Protein AF-A0A2U2N980-F1 (afdb_monomer)

pLDDT: mean 90.91, std 9.96, range [56.41, 98.25]

Sequence (73 aa):
MENETTIDLEQEIERKLDELEKQFPTSDPNSSLSREGRRYSLWTIADMEETPEAKVKAVREALMGEVAQVSMF

Structure (mmCIF, N/CA/C/O backbone):
data_AF-A0A2U2N980-F1
#
_entry.id   AF-A0A2U2N980-F1
#
loop_
_atom_site.group_PDB
_atom_site.id
_atom_site.type_symbol
_atom_site.label_atom_id
_atom_site.label_alt_id
_atom_site.label_comp_id
_atom_site.label_asym_id
_atom_site.label_entity_id
_atom_site.label_seq_id
_atom_site.pdbx_PDB_ins_code
_atom_site.Cartn_x
_atom_site.Cartn_y
_atom_site.Cartn_z
_atom_site.occupancy
_atom_site.B_iso_or_equiv
_atom_site.auth_seq_id
_atom_site.auth_comp_id
_atom_site.auth_asym_id
_atom_site.auth_atom_id
_atom_site.pdbx_PDB_model_num
ATOM 1 N N . MET A 1 1 ? -11.925 10.105 17.395 1.00 56.41 1 MET A N 1
ATOM 2 C CA . MET A 1 1 ? -11.345 8.765 17.175 1.00 56.41 1 MET A CA 1
ATOM 3 C C . MET A 1 1 ? -11.090 8.492 15.691 1.00 56.41 1 MET A C 1
ATOM 5 O O . MET A 1 1 ? -10.070 7.900 15.402 1.00 56.41 1 MET A O 1
ATOM 9 N N . GLU A 1 2 ? -11.891 9.004 14.743 1.00 57.22 2 GLU A N 1
ATOM 10 C CA . GLU A 1 2 ? -11.651 8.807 13.289 1.00 57.22 2 GLU A CA 1
ATOM 11 C C . GLU A 1 2 ? -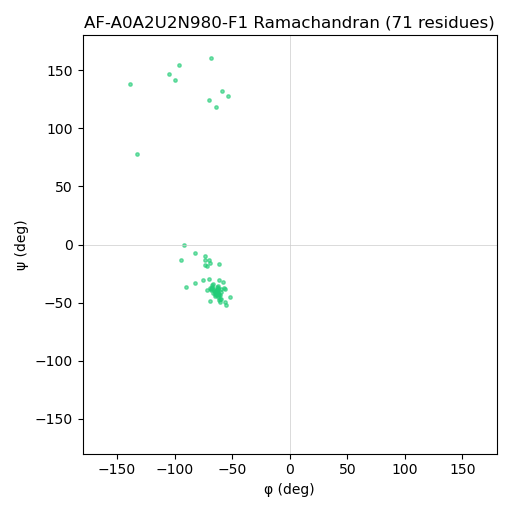10.319 9.385 12.752 1.00 57.22 2 GLU A C 1
ATOM 13 O O . GLU A 1 2 ? -9.714 8.814 11.845 1.00 57.22 2 GLU A O 1
ATOM 18 N N . ASN A 1 3 ? -9.808 10.477 13.339 1.00 63.16 3 ASN A N 1
ATOM 19 C CA . ASN A 1 3 ? -8.532 11.071 12.912 1.00 63.16 3 ASN A CA 1
ATOM 20 C C . ASN A 1 3 ? -7.310 10.191 13.213 1.00 63.16 3 ASN A C 1
ATOM 22 O O . ASN A 1 3 ? -6.359 10.203 12.441 1.00 63.16 3 ASN A O 1
ATOM 26 N N . GLU A 1 4 ? -7.308 9.442 14.318 1.00 69.94 4 GLU A N 1
ATOM 27 C CA . GLU A 1 4 ? -6.137 8.643 14.709 1.00 69.94 4 GLU A CA 1
ATOM 28 C C . GLU A 1 4 ? -5.959 7.440 13.787 1.00 69.94 4 GLU A C 1
ATOM 30 O O . GLU A 1 4 ? -4.840 7.137 13.382 1.00 69.94 4 GLU A O 1
ATOM 35 N N . THR A 1 5 ? -7.055 6.799 13.380 1.00 71.00 5 THR A N 1
ATOM 36 C CA . THR A 1 5 ? -6.963 5.639 12.493 1.00 71.00 5 THR A CA 1
ATOM 37 C C . THR A 1 5 ? -6.643 6.015 11.053 1.00 71.00 5 THR A C 1
ATOM 39 O O . THR A 1 5 ? -5.962 5.268 10.358 1.00 71.00 5 THR A O 1
ATOM 42 N N . THR A 1 6 ? -7.075 7.197 10.612 1.00 75.75 6 THR A N 1
ATOM 43 C CA . THR A 1 6 ? -6.667 7.732 9.306 1.00 75.75 6 THR A CA 1
ATOM 44 C C . THR A 1 6 ? -5.155 7.980 9.270 1.00 75.75 6 THR A C 1
ATOM 46 O O . THR A 1 6 ? -4.501 7.639 8.288 1.00 75.75 6 THR A O 1
ATOM 49 N N . ILE A 1 7 ? -4.585 8.497 10.368 1.00 80.31 7 ILE A N 1
ATOM 50 C CA . ILE A 1 7 ? -3.134 8.685 10.514 1.00 80.31 7 ILE A CA 1
ATOM 51 C C . ILE A 1 7 ? -2.393 7.335 10.524 1.00 80.31 7 ILE A C 1
ATOM 53 O O . ILE A 1 7 ? -1.346 7.224 9.889 1.00 80.31 7 ILE A O 1
ATOM 57 N N . ASP A 1 8 ? -2.920 6.309 11.203 1.00 89.62 8 ASP A N 1
ATOM 58 C CA . ASP A 1 8 ? -2.319 4.961 11.214 1.00 89.62 8 ASP A CA 1
ATOM 59 C C . ASP A 1 8 ? -2.318 4.328 9.811 1.00 89.62 8 ASP A C 1
ATOM 61 O O . ASP A 1 8 ? -1.307 3.790 9.357 1.00 89.62 8 ASP A O 1
ATOM 65 N N . LEU A 1 9 ? -3.417 4.480 9.066 1.00 95.06 9 LEU A N 1
ATOM 66 C CA . LEU A 1 9 ? -3.528 3.979 7.698 1.00 95.06 9 LEU A CA 1
ATOM 67 C C . LEU A 1 9 ? -2.555 4.674 6.735 1.00 95.06 9 LEU A C 1
ATOM 69 O O . LEU A 1 9 ? -1.889 3.997 5.955 1.00 95.06 9 LEU A O 1
ATOM 73 N N . GLU A 1 10 ? -2.423 6.001 6.798 1.00 96.50 10 GLU A N 1
ATOM 74 C CA . GLU A 1 10 ? -1.483 6.745 5.949 1.00 96.50 10 GLU A CA 1
ATOM 75 C C . GLU A 1 10 ? -0.028 6.323 6.210 1.00 96.50 10 GLU A C 1
ATOM 77 O O . GLU A 1 10 ? 0.737 6.079 5.272 1.00 96.50 10 GLU A O 1
ATOM 82 N N . GLN A 1 11 ? 0.346 6.159 7.483 1.00 96.38 11 GLN A N 1
ATOM 83 C CA . GLN A 1 11 ? 1.672 5.662 7.855 1.00 96.38 11 GLN A CA 1
ATOM 84 C C . GLN A 1 11 ? 1.913 4.237 7.353 1.00 96.38 11 GLN A C 1
ATOM 86 O O . GLN A 1 11 ? 3.017 3.917 6.903 1.00 96.38 11 GLN A O 1
ATOM 91 N N . GLU A 1 12 ? 0.896 3.378 7.414 1.00 97.69 12 GLU A N 1
ATOM 92 C CA . GLU A 1 12 ? 1.002 2.010 6.922 1.00 97.69 12 GLU A CA 1
ATOM 93 C C . GLU A 1 12 ? 1.122 1.949 5.397 1.00 97.69 12 GLU A C 1
ATOM 95 O O . GLU A 1 12 ? 1.911 1.160 4.877 1.00 97.69 12 GLU A O 1
ATOM 100 N N . ILE A 1 13 ? 0.418 2.824 4.675 1.00 98.25 13 ILE A N 1
ATOM 101 C CA . ILE A 1 13 ? 0.552 2.955 3.222 1.00 98.25 13 ILE A CA 1
ATOM 102 C C . ILE A 1 13 ? 1.977 3.371 2.859 1.00 98.25 13 ILE A C 1
ATOM 104 O O . ILE A 1 13 ? 2.587 2.731 2.004 1.00 98.25 13 ILE A O 1
ATOM 108 N N . GLU A 1 14 ? 2.557 4.377 3.520 1.00 98.12 14 GLU A N 1
ATOM 109 C CA . GLU A 1 14 ? 3.948 4.765 3.250 1.00 98.12 14 GLU A CA 1
ATOM 110 C C . GLU A 1 14 ? 4.941 3.643 3.578 1.00 98.12 14 GLU A C 1
ATOM 112 O O . GLU A 1 14 ? 5.850 3.379 2.785 1.00 98.12 14 GLU A O 1
ATOM 117 N N . ARG A 1 15 ? 4.737 2.911 4.683 1.00 98.25 15 ARG A N 1
ATOM 118 C CA . ARG A 1 15 ? 5.571 1.746 5.015 1.00 98.25 15 ARG A CA 1
ATOM 119 C C . ARG A 1 15 ? 5.481 0.674 3.931 1.00 98.25 15 ARG A C 1
ATOM 121 O O . ARG A 1 15 ? 6.513 0.177 3.478 1.00 98.25 15 ARG A O 1
ATOM 128 N N . LYS A 1 16 ? 4.269 0.339 3.481 1.00 98.19 16 LYS A N 1
ATOM 129 C CA . LYS A 1 16 ? 4.067 -0.650 2.421 1.00 98.19 16 LYS A CA 1
ATOM 130 C C . LYS A 1 16 ? 4.674 -0.184 1.098 1.00 98.19 16 LYS A C 1
ATOM 132 O O . LYS A 1 16 ? 5.298 -0.986 0.408 1.00 98.19 16 LYS A O 1
ATOM 137 N N . LEU A 1 17 ? 4.573 1.099 0.751 1.00 97.94 17 LEU A N 1
ATOM 138 C CA . LEU A 1 1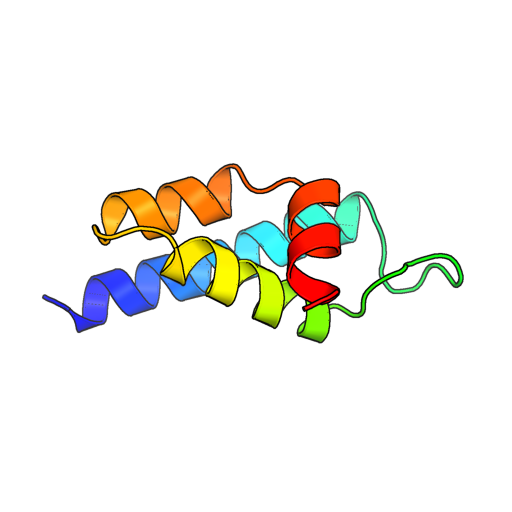7 ? 5.228 1.647 -0.439 1.00 97.94 17 LEU A CA 1
ATOM 139 C C . LEU A 1 17 ? 6.745 1.473 -0.387 1.00 97.94 17 LEU A C 1
ATOM 141 O O . LEU A 1 17 ? 7.340 1.099 -1.394 1.00 97.94 17 LEU A O 1
ATOM 145 N N . ASP A 1 18 ? 7.368 1.689 0.770 1.00 98.00 18 ASP A N 1
ATOM 146 C CA . ASP A 1 18 ? 8.805 1.469 0.945 1.00 98.00 18 ASP A CA 1
ATOM 147 C C . ASP A 1 18 ? 9.187 -0.014 0.858 1.00 98.00 18 ASP A C 1
ATOM 149 O O . ASP A 1 18 ? 10.240 -0.356 0.316 1.00 98.00 18 ASP A O 1
ATOM 153 N N . GLU A 1 19 ? 8.346 -0.915 1.364 1.00 97.56 19 GLU A N 1
ATOM 154 C CA . GLU A 1 19 ? 8.530 -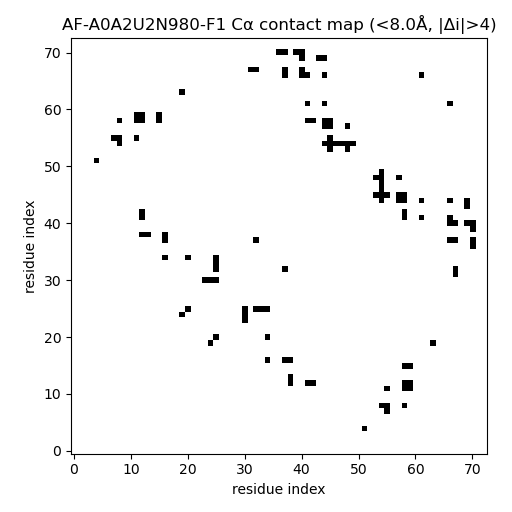2.363 1.207 1.00 97.56 19 GLU A CA 1
ATOM 155 C C . GLU A 1 19 ? 8.430 -2.805 -0.256 1.00 97.56 19 GLU A C 1
ATOM 157 O O . GLU A 1 19 ? 9.246 -3.610 -0.715 1.00 97.56 19 GLU A O 1
ATOM 162 N N . LEU A 1 20 ? 7.449 -2.273 -0.988 1.00 95.50 20 LEU A N 1
ATOM 163 C CA . LEU A 1 20 ? 7.256 -2.553 -2.407 1.00 95.50 20 LEU A CA 1
ATOM 164 C C . LEU A 1 20 ? 8.379 -1.948 -3.250 1.00 95.50 20 LEU A C 1
ATOM 166 O O . LEU A 1 20 ? 8.842 -2.597 -4.179 1.00 95.50 20 LEU A O 1
ATOM 170 N N . GLU A 1 21 ? 8.867 -0.751 -2.918 1.00 96.00 21 GLU A N 1
ATOM 171 C CA . GLU A 1 21 ? 9.984 -0.106 -3.620 1.00 96.00 21 GLU A CA 1
ATOM 172 C C . GLU A 1 21 ? 11.280 -0.919 -3.516 1.00 96.00 21 GLU A C 1
ATOM 174 O O . GLU A 1 21 ? 12.025 -1.025 -4.485 1.00 96.00 21 GLU A O 1
ATOM 179 N N . LYS A 1 22 ? 11.542 -1.548 -2.363 1.00 95.19 22 LYS A N 1
ATOM 180 C CA . LYS A 1 22 ? 12.728 -2.403 -2.175 1.00 95.19 22 LYS A CA 1
ATOM 181 C C . LYS A 1 22 ? 12.695 -3.667 -3.032 1.00 95.19 22 LYS A C 1
ATOM 183 O O . LYS A 1 22 ? 13.748 -4.148 -3.437 1.00 95.19 22 LYS A O 1
ATOM 188 N N . GLN A 1 23 ? 11.508 -4.225 -3.256 1.00 92.94 23 GLN A N 1
ATOM 189 C CA . GLN A 1 23 ? 11.324 -5.472 -4.007 1.00 92.94 23 GLN A CA 1
ATOM 190 C C . GLN A 1 23 ? 11.133 -5.223 -5.505 1.00 92.94 23 GLN A C 1
ATOM 192 O O . GLN A 1 23 ? 11.623 -5.987 -6.332 1.00 92.94 23 GLN A O 1
ATOM 197 N N . PHE A 1 24 ? 10.443 -4.136 -5.841 1.00 92.38 24 PHE A N 1
ATOM 198 C CA . PHE A 1 24 ? 10.070 -3.741 -7.192 1.00 92.38 24 PHE A CA 1
ATOM 199 C C . PHE A 1 24 ? 10.408 -2.255 -7.371 1.00 92.38 24 PHE A C 1
ATOM 201 O O . PHE A 1 24 ? 9.512 -1.413 -7.273 1.00 92.38 24 PHE A O 1
ATOM 208 N N . PRO A 1 25 ? 11.679 -1.888 -7.592 1.00 93.50 25 PRO A N 1
ATOM 209 C CA . PRO A 1 25 ? 12.070 -0.487 -7.707 1.00 93.50 25 PRO A CA 1
ATOM 210 C C . PRO A 1 25 ? 11.331 0.211 -8.847 1.00 93.50 25 PRO A C 1
ATOM 212 O O . PRO A 1 25 ? 11.287 -0.288 -9.968 1.00 93.50 25 PRO A O 1
ATOM 215 N N . THR A 1 26 ? 10.773 1.389 -8.585 1.00 90.94 26 THR A N 1
ATOM 216 C CA . THR A 1 26 ? 10.120 2.218 -9.613 1.00 90.94 26 THR A CA 1
ATOM 217 C C . THR A 1 26 ? 11.110 2.810 -10.611 1.00 90.94 26 THR A C 1
ATOM 219 O O . THR A 1 26 ? 10.711 3.247 -11.687 1.00 90.94 26 THR A O 1
ATOM 222 N N . SER A 1 27 ? 12.400 2.802 -10.274 1.00 89.31 27 SER A N 1
ATOM 223 C CA . SER A 1 27 ? 13.492 3.132 -11.188 1.00 89.31 27 SER A CA 1
ATOM 224 C C . SER A 1 27 ? 13.770 2.041 -12.229 1.00 89.31 27 SER A C 1
ATOM 226 O O . SER A 1 27 ? 14.479 2.316 -13.198 1.00 89.31 27 SER A O 1
ATOM 228 N N . ASP A 1 28 ? 13.231 0.826 -12.062 1.00 86.75 28 ASP A N 1
ATOM 229 C CA . ASP A 1 28 ? 13.311 -0.219 -13.082 1.00 86.75 28 ASP A CA 1
ATOM 230 C C . ASP A 1 28 ? 12.413 0.165 -14.273 1.00 86.75 28 ASP A C 1
ATOM 232 O O . ASP A 1 28 ? 11.213 0.383 -14.082 1.00 86.75 28 ASP A O 1
ATOM 236 N N . PRO A 1 29 ? 12.938 0.231 -15.510 1.00 79.81 29 PRO A N 1
ATOM 237 C CA . PRO A 1 29 ? 12.134 0.532 -16.696 1.00 79.81 29 PRO A CA 1
ATOM 238 C C . PRO A 1 29 ? 11.023 -0.496 -16.970 1.00 79.81 29 PRO A C 1
ATOM 240 O O . PRO A 1 29 ? 10.104 -0.204 -17.731 1.00 79.81 29 PRO A O 1
ATOM 243 N N . ASN A 1 30 ? 11.088 -1.683 -16.361 1.00 81.06 30 ASN A N 1
ATOM 244 C CA . ASN A 1 30 ? 10.047 -2.708 -16.422 1.00 81.06 30 ASN A CA 1
ATOM 245 C C . ASN A 1 30 ? 9.031 -2.600 -15.274 1.00 81.06 30 ASN A C 1
ATOM 247 O O . ASN A 1 30 ? 8.107 -3.412 -15.201 1.00 81.06 30 ASN A O 1
ATOM 251 N N . SER A 1 31 ? 9.185 -1.634 -14.362 1.00 82.06 31 SER A N 1
ATOM 252 C CA . SER A 1 31 ? 8.206 -1.395 -13.305 1.00 82.06 31 SER A CA 1
ATOM 253 C C . SER A 1 31 ? 6.882 -0.957 -13.921 1.00 82.06 31 SER A C 1
ATOM 255 O O . SER A 1 31 ? 6.783 0.090 -14.558 1.00 82.06 31 SER A O 1
ATOM 257 N N . SER A 1 32 ? 5.840 -1.750 -13.688 1.00 78.62 32 SER A N 1
ATOM 258 C CA . SER A 1 32 ? 4.504 -1.512 -14.239 1.00 78.62 32 SER A CA 1
ATOM 259 C C . SER A 1 32 ? 3.778 -0.326 -13.605 1.00 78.62 32 SER A C 1
ATOM 261 O O . SER A 1 32 ? 2.825 0.184 -14.186 1.00 78.62 32 SER A O 1
ATOM 263 N N . LEU A 1 33 ? 4.207 0.116 -12.418 1.00 89.12 33 LEU A N 1
ATOM 264 C CA . LEU A 1 33 ? 3.543 1.173 -11.662 1.00 89.12 33 LEU A CA 1
ATOM 265 C C . LEU A 1 33 ? 4.528 2.141 -11.025 1.00 89.12 33 LEU A C 1
ATOM 267 O O . LEU A 1 33 ? 5.509 1.719 -10.409 1.00 89.12 33 LEU A O 1
ATOM 271 N N . SER A 1 34 ? 4.197 3.433 -11.102 1.00 93.75 34 SER A N 1
ATOM 272 C CA . SER A 1 34 ? 4.852 4.491 -10.332 1.00 93.75 34 SER A CA 1
ATOM 273 C C . SER A 1 34 ? 4.521 4.365 -8.842 1.00 93.75 34 SER A C 1
ATOM 275 O O . SER A 1 34 ? 3.513 3.765 -8.462 1.00 93.75 34 SER A O 1
ATOM 277 N N . ARG A 1 35 ? 5.334 4.982 -7.976 1.00 94.94 35 ARG A N 1
ATOM 278 C CA . ARG A 1 35 ? 5.053 5.026 -6.532 1.00 94.94 35 ARG A CA 1
ATOM 279 C C . ARG A 1 35 ? 3.679 5.636 -6.232 1.00 94.94 35 ARG A C 1
ATOM 281 O O . ARG A 1 35 ? 2.980 5.157 -5.348 1.00 94.94 35 ARG A O 1
ATOM 288 N N . GLU A 1 36 ? 3.279 6.664 -6.978 1.00 95.12 36 GLU A N 1
ATOM 289 C CA . GLU A 1 36 ? 1.964 7.296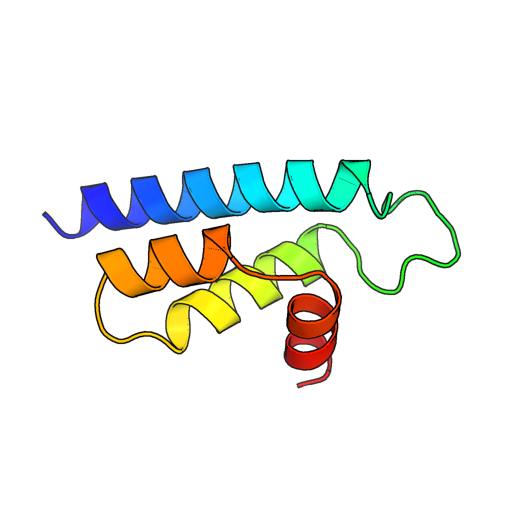 -6.833 1.00 95.12 36 GLU A CA 1
ATOM 290 C C . GLU A 1 36 ?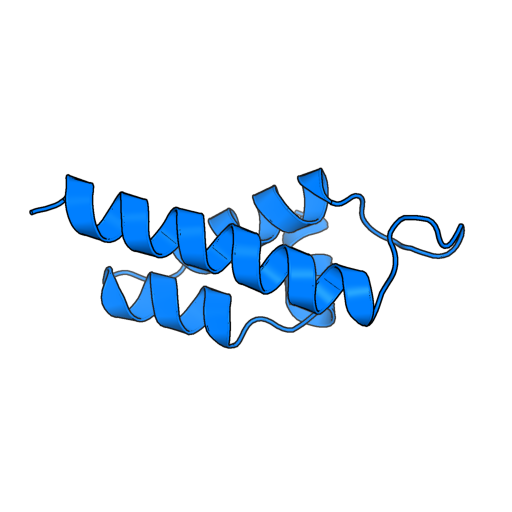 0.823 6.357 -7.247 1.00 95.12 36 GLU A C 1
ATOM 292 O O . GLU A 1 36 ? -0.154 6.236 -6.514 1.00 95.12 36 GLU A O 1
ATOM 297 N N . GLY A 1 37 ? 0.980 5.612 -8.348 1.00 95.19 37 GLY A N 1
ATOM 298 C CA . GLY A 1 37 ? -0.000 4.602 -8.761 1.00 95.19 37 GLY A CA 1
ATOM 299 C C . GLY A 1 37 ? -0.155 3.480 -7.730 1.00 95.19 37 GLY A C 1
ATOM 300 O O . GLY A 1 37 ? -1.268 3.051 -7.427 1.00 95.19 37 GLY A O 1
ATOM 301 N N . ARG A 1 38 ? 0.953 3.057 -7.107 1.00 96.50 38 ARG A N 1
ATOM 302 C CA . ARG A 1 38 ? 0.920 2.107 -5.984 1.00 96.50 38 ARG A CA 1
ATOM 303 C C . ARG A 1 38 ? 0.211 2.700 -4.769 1.00 96.50 38 ARG A C 1
ATOM 305 O O . ARG A 1 38 ? -0.581 2.003 -4.147 1.00 96.50 38 ARG A O 1
ATOM 312 N N . ARG A 1 39 ? 0.449 3.980 -4.452 1.00 97.75 39 ARG A N 1
ATOM 313 C CA . ARG A 1 39 ? -0.210 4.671 -3.330 1.00 97.75 39 ARG A CA 1
ATOM 314 C C . ARG A 1 39 ? -1.718 4.693 -3.525 1.00 97.75 39 ARG A C 1
ATOM 316 O O . ARG A 1 39 ? -2.446 4.324 -2.612 1.00 97.75 39 ARG A O 1
ATOM 323 N N . TYR A 1 40 ? -2.165 5.097 -4.712 1.00 96.44 40 TYR A N 1
ATOM 324 C CA . TYR A 1 40 ? -3.580 5.097 -5.064 1.00 96.44 40 TYR A CA 1
ATOM 325 C C . TYR A 1 40 ? -4.192 3.703 -4.891 1.00 96.44 40 TYR A C 1
ATOM 327 O O . TYR A 1 40 ? -5.176 3.548 -4.181 1.00 96.44 40 TYR A O 1
ATOM 335 N N . SER A 1 41 ? -3.538 2.679 -5.437 1.00 97.06 41 SER A N 1
ATOM 336 C CA . SER A 1 41 ? -4.025 1.297 -5.363 1.00 97.06 41 SER A CA 1
ATOM 337 C C . SER A 1 41 ? -4.103 0.767 -3.926 1.00 97.06 41 SER A C 1
ATOM 339 O O . SER A 1 41 ? -5.040 0.051 -3.594 1.00 97.06 41 SER A O 1
ATOM 341 N N . LEU A 1 42 ? -3.157 1.129 -3.050 1.00 97.81 42 LEU A N 1
ATOM 342 C CA . LEU A 1 42 ? -3.200 0.761 -1.629 1.00 97.81 42 LEU A CA 1
ATOM 343 C C . LEU A 1 42 ? -4.357 1.442 -0.888 1.00 97.81 42 LEU A C 1
ATOM 345 O O . LEU A 1 42 ? -5.000 0.800 -0.061 1.00 97.81 42 LEU A O 1
ATOM 349 N N . TRP A 1 43 ? -4.660 2.702 -1.214 1.00 97.38 43 TRP A N 1
ATOM 350 C CA . TRP A 1 43 ? -5.874 3.361 -0.724 1.00 97.38 43 TRP A CA 1
ATOM 351 C C . TRP A 1 43 ? -7.134 2.651 -1.216 1.00 97.38 43 TRP A C 1
ATOM 353 O O . TRP A 1 43 ? -8.034 2.395 -0.423 1.00 97.38 43 TRP A O 1
ATOM 363 N N . THR A 1 44 ? -7.179 2.258 -2.490 1.00 96.81 44 THR A N 1
ATOM 364 C CA . THR A 1 44 ? -8.317 1.513 -3.038 1.00 96.81 44 THR A CA 1
ATOM 365 C C . THR A 1 44 ? -8.495 0.158 -2.354 1.00 96.81 44 THR A C 1
ATOM 367 O O . THR A 1 44 ? -9.619 -0.198 -2.026 1.00 96.81 44 THR A O 1
ATOM 370 N N . ILE A 1 45 ? -7.408 -0.575 -2.088 1.00 96.75 45 ILE A N 1
ATOM 371 C CA . ILE A 1 45 ? -7.438 -1.830 -1.320 1.00 96.75 45 ILE A CA 1
ATOM 372 C C . ILE A 1 45 ? -7.988 -1.582 0.088 1.00 96.75 45 ILE A C 1
ATOM 374 O O . ILE A 1 45 ? -8.868 -2.307 0.539 1.00 96.75 45 ILE A O 1
ATOM 378 N N . ALA A 1 46 ? -7.511 -0.541 0.773 1.00 97.06 46 ALA A N 1
ATOM 379 C CA . ALA A 1 46 ? -8.010 -0.182 2.096 1.00 97.06 46 ALA A CA 1
ATOM 380 C C . ALA A 1 46 ? -9.514 0.141 2.077 1.00 97.06 46 ALA A C 1
ATOM 382 O O . ALA A 1 46 ? -10.241 -0.229 2.992 1.00 97.06 46 ALA A O 1
ATOM 383 N N . ASP A 1 47 ? -9.997 0.810 1.032 1.00 95.69 47 ASP A N 1
ATOM 384 C CA . ASP A 1 47 ? -11.405 1.183 0.889 1.00 95.69 47 ASP A CA 1
ATOM 385 C C . ASP A 1 47 ? -12.341 0.022 0.535 1.00 95.69 47 ASP A C 1
ATOM 387 O O . ASP A 1 47 ? -13.557 0.185 0.636 1.00 95.69 47 ASP A O 1
ATOM 391 N N . MET A 1 48 ? -11.808 -1.154 0.192 1.00 95.62 48 MET A N 1
ATOM 392 C CA . MET A 1 48 ? -12.609 -2.378 0.065 1.00 95.62 48 MET A CA 1
ATOM 393 C C . MET A 1 48 ? -13.033 -2.949 1.426 1.00 95.62 48 MET A C 1
ATOM 395 O O . MET A 1 48 ? -13.963 -3.751 1.482 1.00 95.62 48 MET A O 1
ATOM 399 N N . GLU A 1 49 ? -12.379 -2.536 2.513 1.00 96.56 49 GLU A N 1
ATOM 400 C CA . GLU A 1 49 ? -12.631 -3.043 3.859 1.00 96.56 49 GLU A CA 1
ATOM 401 C C . GLU A 1 49 ? -13.529 -2.101 4.675 1.00 96.56 49 GLU A C 1
ATOM 403 O O . GLU A 1 49 ? -13.402 -0.874 4.634 1.00 96.56 49 GLU A O 1
ATOM 408 N N . GLU A 1 50 ? -14.433 -2.679 5.468 1.00 93.25 50 GLU A N 1
ATOM 409 C CA . GLU A 1 50 ? -15.447 -1.911 6.204 1.00 93.25 50 GLU A CA 1
ATOM 410 C C . GLU A 1 50 ? -14.931 -1.322 7.521 1.00 93.25 50 GLU A C 1
ATOM 412 O O . GLU A 1 50 ? -15.372 -0.246 7.932 1.00 93.25 50 GLU A O 1
ATOM 417 N N . THR A 1 51 ? -14.013 -2.015 8.206 1.00 94.12 51 THR A N 1
ATOM 418 C CA . THR A 1 51 ? -13.536 -1.590 9.529 1.00 94.12 51 THR A CA 1
ATOM 419 C C . THR A 1 51 ? -12.143 -0.979 9.462 1.00 94.12 51 THR A C 1
ATOM 421 O O . THR A 1 51 ? -11.308 -1.438 8.679 1.00 94.12 51 THR A O 1
ATOM 424 N N . PRO A 1 52 ? -11.838 0.018 10.311 1.00 93.00 52 PRO A N 1
ATOM 425 C CA . PRO A 1 52 ? -10.533 0.667 10.293 1.00 93.00 52 PRO A CA 1
ATOM 426 C C . PRO A 1 52 ? -9.358 -0.307 10.505 1.00 93.00 52 PRO A C 1
ATOM 428 O O . PRO A 1 52 ? -8.330 -0.198 9.840 1.00 93.00 52 PRO A O 1
ATOM 431 N N . GLU A 1 53 ? -9.516 -1.310 11.370 1.00 92.75 53 GLU A N 1
ATOM 432 C CA . GLU A 1 53 ? -8.498 -2.339 11.608 1.00 92.75 53 GLU A CA 1
ATOM 433 C C . GLU A 1 53 ? -8.297 -3.243 10.384 1.00 92.75 53 GLU A C 1
ATOM 435 O O . GLU A 1 53 ? -7.167 -3.639 10.085 1.00 92.75 53 GLU A O 1
ATOM 440 N N . ALA A 1 54 ? -9.379 -3.559 9.663 1.00 96.00 54 ALA A N 1
ATOM 441 C CA . ALA A 1 54 ? -9.318 -4.343 8.437 1.00 96.00 54 ALA A CA 1
ATOM 442 C C . ALA A 1 54 ? -8.631 -3.558 7.312 1.00 96.00 54 ALA A C 1
ATOM 444 O O . ALA A 1 54 ? -7.775 -4.124 6.637 1.00 96.00 54 ALA A O 1
ATOM 445 N N . LYS A 1 55 ? -8.885 -2.244 7.193 1.00 97.19 55 LYS A N 1
ATOM 446 C CA . LYS A 1 55 ? -8.182 -1.359 6.244 1.00 97.19 55 LYS A CA 1
ATOM 447 C C . LYS A 1 55 ? -6.664 -1.418 6.422 1.00 97.19 55 LYS A C 1
ATOM 449 O O . LYS A 1 55 ? -5.925 -1.670 5.471 1.00 97.19 55 LYS A O 1
ATOM 454 N N . VAL A 1 56 ? -6.195 -1.227 7.659 1.00 96.31 56 VAL A N 1
ATOM 455 C CA . VAL A 1 56 ? -4.761 -1.276 7.995 1.00 96.31 56 VAL A CA 1
ATOM 456 C C . VAL A 1 56 ? -4.186 -2.665 7.712 1.00 96.31 56 VAL A C 1
ATOM 458 O O . VAL A 1 56 ? -3.095 -2.787 7.153 1.00 96.31 56 VAL A O 1
ATOM 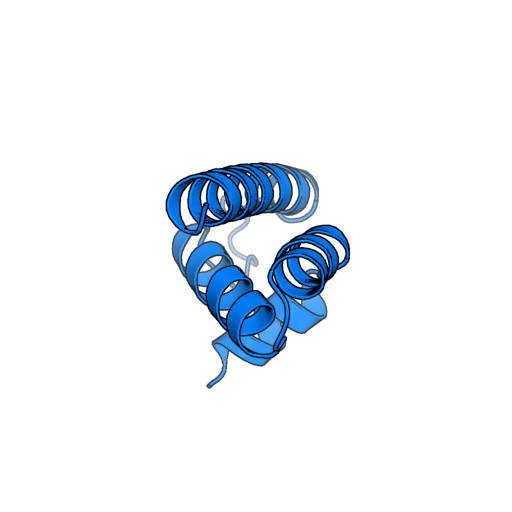461 N N . LYS A 1 57 ? -4.920 -3.727 8.062 1.00 96.31 57 LYS A N 1
ATOM 462 C CA . LYS A 1 57 ? -4.500 -5.104 7.788 1.00 96.31 57 LYS A CA 1
ATOM 463 C C . LYS A 1 57 ? -4.375 -5.380 6.284 1.00 96.31 57 LYS A C 1
ATOM 465 O O . LYS A 1 57 ? -3.360 -5.936 5.872 1.00 96.31 57 LYS A O 1
ATOM 470 N N . ALA A 1 58 ? -5.345 -4.959 5.477 1.00 97.62 58 ALA A N 1
ATOM 471 C CA . ALA A 1 58 ? -5.323 -5.147 4.031 1.00 97.62 58 ALA A CA 1
ATOM 472 C C . ALA A 1 58 ? -4.106 -4.461 3.395 1.00 97.62 58 ALA A C 1
ATOM 474 O O . ALA A 1 58 ? -3.388 -5.082 2.615 1.00 97.62 58 ALA A O 1
ATOM 475 N N . VAL A 1 59 ? -3.781 -3.230 3.809 1.00 98.06 59 VAL A N 1
ATOM 476 C CA . VAL A 1 59 ? -2.557 -2.543 3.356 1.00 98.06 59 VAL A CA 1
ATOM 477 C C . VAL A 1 59 ? -1.293 -3.291 3.782 1.00 98.06 59 VAL A C 1
ATOM 479 O O . VAL A 1 59 ? -0.374 -3.422 2.977 1.00 98.06 59 VAL A O 1
ATOM 482 N N . ARG A 1 60 ? -1.227 -3.818 5.013 1.00 97.38 60 ARG A N 1
ATOM 483 C CA . ARG A 1 60 ? -0.072 -4.604 5.496 1.00 97.38 60 ARG A CA 1
ATOM 484 C C . ARG A 1 60 ? 0.153 -5.885 4.711 1.00 97.38 60 ARG A C 1
ATOM 486 O O . ARG A 1 60 ? 1.302 -6.290 4.536 1.00 97.38 60 ARG A O 1
ATOM 493 N N . GLU A 1 61 ? -0.914 -6.533 4.274 1.00 97.56 61 GLU A N 1
ATOM 494 C CA . GLU A 1 61 ? -0.855 -7.838 3.614 1.00 97.56 61 GLU A CA 1
ATOM 495 C C . GLU A 1 61 ? -0.807 -7.725 2.082 1.00 97.56 61 GLU A C 1
ATOM 497 O O . GLU A 1 61 ? -0.408 -8.687 1.429 1.00 97.56 61 GLU A O 1
ATOM 502 N N . ALA A 1 62 ? -1.097 -6.541 1.526 1.00 97.31 62 ALA A N 1
ATOM 503 C CA . ALA A 1 62 ? -1.130 -6.290 0.090 1.00 97.31 62 ALA A CA 1
ATOM 504 C C . ALA A 1 62 ? 0.165 -6.702 -0.630 1.00 97.31 62 ALA A C 1
ATOM 506 O O . ALA A 1 62 ? 1.279 -6.270 -0.294 1.00 97.31 62 ALA A O 1
ATOM 507 N N . LEU A 1 63 ? -0.008 -7.499 -1.682 1.00 95.94 63 LEU A N 1
ATOM 508 C CA . LEU A 1 63 ? 1.041 -7.953 -2.584 1.00 95.94 63 LEU A CA 1
ATOM 509 C C . LEU A 1 63 ? 1.111 -7.069 -3.834 1.00 95.94 63 LEU A C 1
ATOM 511 O O . LEU A 1 63 ? 0.117 -6.504 -4.286 1.00 95.94 63 LEU A O 1
ATOM 515 N N . MET A 1 64 ? 2.284 -7.014 -4.475 1.00 94.25 64 MET A N 1
ATOM 516 C CA . MET A 1 64 ? 2.466 -6.223 -5.702 1.00 94.25 64 MET A CA 1
ATOM 517 C C . MET A 1 64 ? 1.506 -6.644 -6.831 1.00 94.25 64 MET A C 1
ATOM 519 O O . MET A 1 64 ? 1.078 -5.803 -7.615 1.00 94.25 64 MET A O 1
ATOM 523 N N . GLY A 1 65 ? 1.142 -7.930 -6.905 1.00 93.50 65 GLY A N 1
ATOM 524 C CA . GLY A 1 65 ? 0.163 -8.426 -7.877 1.00 93.50 65 GLY A CA 1
ATOM 525 C C . GLY A 1 65 ? -1.239 -7.851 -7.661 1.00 93.50 65 GLY A C 1
ATOM 526 O O . GLY A 1 65 ? -1.888 -7.465 -8.627 1.00 93.50 65 GLY A O 1
ATOM 527 N N . GLU A 1 66 ? -1.669 -7.724 -6.405 1.00 93.88 66 GLU A N 1
ATOM 528 C CA . GLU A 1 66 ? -2.959 -7.124 -6.045 1.00 93.88 66 GLU A CA 1
ATOM 529 C C . GLU A 1 66 ? -2.934 -5.626 -6.333 1.00 93.88 66 GLU A C 1
ATOM 531 O O . GLU A 1 66 ? -3.789 -5.132 -7.058 1.00 93.88 66 GLU A O 1
ATOM 536 N N . VAL A 1 67 ? -1.888 -4.925 -5.879 1.00 94.88 67 VAL A N 1
ATOM 537 C CA . VAL A 1 67 ? -1.654 -3.501 -6.176 1.00 94.88 67 VAL A CA 1
ATOM 538 C C . VAL A 1 67 ? -1.709 -3.236 -7.687 1.00 94.88 67 VAL A C 1
ATOM 540 O O . VAL A 1 67 ? -2.370 -2.299 -8.126 1.00 94.88 67 VAL A O 1
ATOM 543 N N . ALA A 1 68 ? -1.071 -4.084 -8.499 1.00 92.31 68 ALA A N 1
ATOM 544 C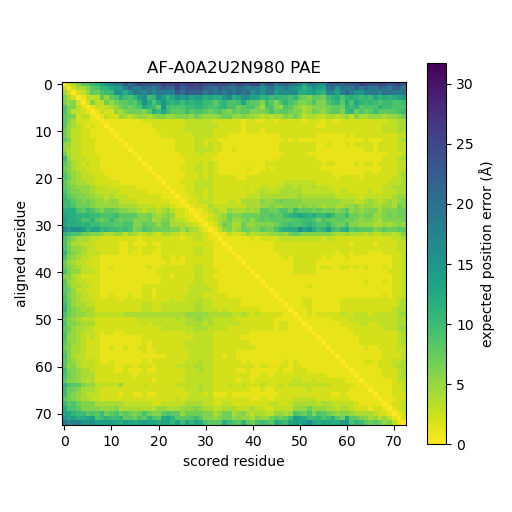 CA . ALA A 1 68 ? -1.135 -3.989 -9.954 1.00 92.31 68 ALA A CA 1
ATOM 545 C C . ALA A 1 68 ? -2.544 -4.244 -10.501 1.00 92.31 68 ALA A C 1
ATOM 547 O O . ALA A 1 68 ? -2.994 -3.510 -11.376 1.00 92.31 68 ALA A O 1
ATOM 548 N N . GLN A 1 69 ? -3.256 -5.246 -9.992 1.00 90.75 69 GLN A N 1
ATOM 549 C CA . GLN A 1 69 ? -4.609 -5.563 -10.438 1.00 90.75 69 GLN A CA 1
ATOM 550 C C . GLN A 1 69 ? -5.592 -4.423 -10.154 1.00 90.75 69 GLN A C 1
ATOM 552 O O . GLN A 1 69 ? -6.393 -4.094 -11.027 1.00 90.75 69 GLN A O 1
ATOM 557 N N . VAL A 1 70 ? -5.521 -3.800 -8.973 1.00 91.44 70 VAL A N 1
ATOM 558 C CA . VAL A 1 70 ? -6.436 -2.701 -8.626 1.00 91.44 70 VAL A CA 1
ATOM 559 C C . VAL A 1 70 ? -6.134 -1.444 -9.449 1.00 91.44 70 VAL A C 1
ATOM 561 O O . VAL A 1 70 ? -7.052 -0.719 -9.800 1.00 91.44 70 VAL A O 1
ATOM 564 N N . SER A 1 71 ? -4.876 -1.232 -9.848 1.00 83.06 71 SER A N 1
ATOM 565 C CA . SER A 1 71 ? -4.471 -0.094 -10.689 1.00 83.06 71 SER A CA 1
ATOM 566 C C . SER A 1 71 ? -4.957 -0.142 -12.146 1.00 83.06 71 SER A C 1
ATOM 568 O O . SER A 1 71 ? -4.822 0.843 -12.868 1.00 83.06 71 SER A O 1
ATOM 570 N N . MET A 1 72 ? -5.447 -1.301 -12.606 1.00 77.88 72 MET A N 1
ATOM 571 C CA . MET A 1 72 ? -5.961 -1.476 -13.973 1.00 77.88 72 MET A CA 1
ATOM 572 C C . ME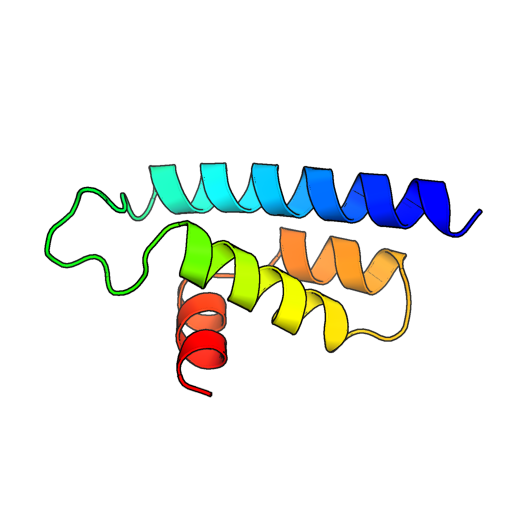T A 1 72 ? -7.414 -1.006 -14.128 1.00 77.88 72 MET A C 1
ATOM 574 O O . MET A 1 72 ? -7.922 -1.003 -15.252 1.00 77.88 72 MET A O 1
ATOM 578 N N . PHE A 1 73 ? -8.072 -0.653 -13.021 1.00 62.88 73 PHE A N 1
ATOM 579 C CA . PHE A 1 73 ? -9.439 -0.141 -12.964 1.00 62.88 73 PHE A CA 1
ATOM 580 C C . PHE A 1 73 ? -9.440 1.358 -12.663 1.00 62.88 73 PHE A C 1
ATOM 582 O O . PHE A 1 73 ? -10.320 2.044 -13.231 1.00 62.88 73 PHE A O 1
#

Organism: NCBI:txid2052941

Radius of gyration: 12.09 Å; Cα contacts (8 Å, |Δi|>4): 64; chains: 1; bou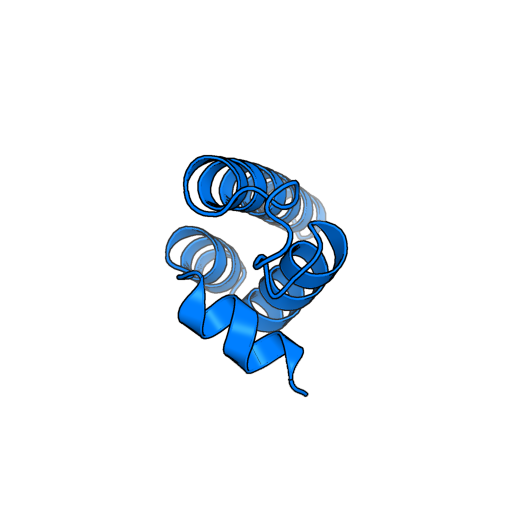nding box: 29×20×34 Å

Mean predicted aligned error: 3.84 Å

Secondary structure (DSSP, 8-state):
-HHHHHHHHHHHHHHHHHHHHHHS-TTSTT-SS-HHHHHHHHHHHHHT-SSHHHHHHHHHH--HHHHHHHTT-

Foldseek 3Di:
DVVVLVVLLLVLLVVLLVVCCVVQPPPPPPRPDDSVLLSVLLVVQLVVDDDSVVSSVSSNPDDPVSSNVSSVD

Solvent-accessible surface area (backbone atoms only — not comparable to full-atom values): 4161 Å² total; per-residue (Å²): 115,73,68,60,54,53,52,52,38,54,54,43,48,54,52,41,51,53,56,45,39,75,77,54,41,58,85,40,92,82,45,89,52,51,70,66,52,44,51,52,20,41,52,53,54,21,67,75,40,92,44,74,71,49,18,44,48,45,36,72,66,59,46,72,68,56,35,52,58,56,59,77,110